Protein AF-A0A2D6N466-F1 (afdb_monomer_lite)

pLDDT: mean 76.4, std 23.7, range [24.64, 96.0]

Structure (mmCIF, N/CA/C/O backbone):
data_AF-A0A2D6N466-F1
#
_entry.id   AF-A0A2D6N466-F1
#
loop_
_atom_site.group_PDB
_atom_site.id
_atom_site.type_symbol
_atom_site.label_atom_id
_atom_site.label_alt_id
_atom_site.label_comp_id
_atom_site.label_asym_id
_atom_site.label_entity_id
_atom_site.label_seq_id
_atom_site.pdbx_PDB_ins_code
_atom_site.Cartn_x
_atom_site.Cartn_y
_atom_site.Cartn_z
_atom_site.occupancy
_atom_site.B_iso_or_equiv
_atom_site.auth_seq_id
_atom_site.auth_comp_id
_atom_site.auth_asym_id
_atom_site.auth_atom_id
_atom_site.pdbx_PDB_model_num
ATOM 1 N N . MET A 1 1 ? 21.812 -10.678 -9.352 1.00 29.28 1 MET A N 1
ATOM 2 C CA . MET A 1 1 ? 21.979 -9.261 -9.735 1.00 29.28 1 MET A CA 1
ATOM 3 C C . MET A 1 1 ? 20.889 -8.485 -9.014 1.00 29.28 1 MET A C 1
ATOM 5 O O . MET A 1 1 ? 19.744 -8.873 -9.203 1.00 29.28 1 MET A O 1
ATOM 9 N N . PRO A 1 2 ? 21.158 -7.505 -8.136 1.00 39.44 2 PRO A N 1
ATOM 10 C CA . PRO A 1 2 ? 20.070 -6.761 -7.530 1.00 39.44 2 PRO A CA 1
ATOM 11 C C . PRO A 1 2 ? 19.818 -5.517 -8.389 1.00 39.44 2 PRO A C 1
ATOM 13 O O . PRO A 1 2 ? 20.596 -4.565 -8.368 1.00 39.44 2 PRO A O 1
ATOM 16 N N . GLU A 1 3 ? 18.769 -5.577 -9.199 1.00 40.22 3 GLU A N 1
ATOM 17 C CA . GLU A 1 3 ? 18.315 -4.474 -10.043 1.00 40.22 3 GLU A CA 1
ATOM 18 C C . GLU A 1 3 ? 17.835 -3.337 -9.131 1.00 40.22 3 GLU A C 1
ATOM 20 O O . GLU A 1 3 ? 16.888 -3.490 -8.359 1.00 40.22 3 GLU A O 1
ATOM 25 N N . THR A 1 4 ? 18.552 -2.212 -9.134 1.00 36.50 4 THR A N 1
ATOM 26 C CA . THR A 1 4 ? 18.108 -0.991 -8.455 1.00 36.50 4 THR A CA 1
ATOM 27 C C . THR A 1 4 ? 17.296 -0.195 -9.462 1.00 36.50 4 THR A C 1
ATOM 29 O O . THR A 1 4 ? 17.849 0.344 -10.418 1.00 36.50 4 THR A O 1
ATOM 32 N N . ILE A 1 5 ? 15.987 -0.138 -9.247 1.00 42.47 5 ILE A N 1
ATOM 33 C CA . ILE A 1 5 ? 15.057 0.659 -10.040 1.00 42.47 5 ILE A CA 1
ATOM 34 C C . ILE A 1 5 ? 14.650 1.836 -9.162 1.00 42.47 5 ILE A C 1
ATOM 36 O O . ILE A 1 5 ? 14.109 1.645 -8.078 1.00 42.47 5 ILE A O 1
ATOM 40 N N . ALA A 1 6 ? 14.983 3.049 -9.602 1.00 41.06 6 ALA A N 1
ATOM 41 C CA . ALA A 1 6 ? 14.486 4.270 -8.988 1.00 41.06 6 ALA A CA 1
ATOM 42 C C . ALA A 1 6 ? 13.090 4.532 -9.561 1.00 41.06 6 ALA A C 1
ATOM 44 O O . ALA A 1 6 ? 12.952 4.800 -10.755 1.00 41.06 6 ALA A O 1
ATOM 45 N N . LEU A 1 7 ? 12.061 4.406 -8.727 1.00 39.38 7 LEU A N 1
ATOM 46 C CA . LEU A 1 7 ? 10.697 4.764 -9.101 1.00 39.38 7 LEU A CA 1
ATOM 47 C C . LEU A 1 7 ? 10.484 6.238 -8.727 1.00 39.38 7 LEU A C 1
ATOM 49 O O . LEU A 1 7 ? 10.650 6.580 -7.555 1.00 39.38 7 LEU A O 1
ATOM 53 N N . PRO A 1 8 ? 10.171 7.131 -9.684 1.00 35.09 8 PRO A N 1
ATOM 54 C CA . PRO A 1 8 ? 9.768 8.487 -9.345 1.00 35.09 8 PRO A CA 1
ATOM 55 C C . PRO A 1 8 ? 8.385 8.438 -8.685 1.00 35.09 8 PRO A C 1
ATOM 57 O O . PRO A 1 8 ? 7.417 8.002 -9.311 1.00 35.09 8 PRO A O 1
ATOM 60 N N . ALA A 1 9 ? 8.285 8.886 -7.432 1.00 37.41 9 ALA A N 1
ATOM 61 C CA . ALA A 1 9 ? 6.998 9.088 -6.777 1.00 37.41 9 ALA A CA 1
ATOM 62 C C . ALA A 1 9 ? 6.316 10.316 -7.406 1.00 37.41 9 ALA A C 1
ATOM 64 O O . ALA A 1 9 ? 6.652 11.462 -7.111 1.00 37.41 9 ALA A O 1
ATOM 65 N N . TYR A 1 10 ? 5.388 10.101 -8.337 1.00 31.28 10 TYR A N 1
ATOM 66 C CA . TYR A 1 10 ? 4.588 11.194 -8.884 1.00 31.28 10 TYR A CA 1
ATOM 67 C C . TYR A 1 10 ? 3.413 11.495 -7.949 1.00 31.28 10 TYR A C 1
ATOM 69 O O . TYR A 1 10 ? 2.422 10.774 -7.948 1.00 31.28 10 TYR A O 1
ATOM 77 N N . GLY A 1 11 ? 3.514 12.609 -7.218 1.00 37.03 11 GLY A N 1
ATOM 78 C CA . GLY A 1 11 ? 2.383 13.259 -6.548 1.00 37.03 11 GLY A CA 1
ATOM 79 C C . GLY A 1 11 ? 2.405 13.170 -5.024 1.00 37.03 11 GLY A C 1
ATOM 80 O O . GLY A 1 11 ? 1.845 12.253 -4.444 1.00 37.03 11 GLY A O 1
ATOM 81 N N . GLY A 1 12 ? 2.966 14.193 -4.379 1.00 34.19 12 GLY A N 1
ATOM 82 C CA . GLY A 1 12 ? 2.802 14.435 -2.946 1.00 34.19 12 GLY A CA 1
ATOM 83 C C . GLY A 1 12 ? 3.137 15.886 -2.617 1.00 34.19 12 GLY A C 1
ATOM 84 O O . GLY A 1 12 ? 4.276 16.315 -2.772 1.00 34.19 12 GLY A O 1
ATOM 85 N N . HIS A 1 13 ? 2.138 16.680 -2.228 1.00 31.39 13 HIS A N 1
ATOM 86 C CA . HIS A 1 13 ? 2.374 17.979 -1.596 1.00 31.39 13 HIS A CA 1
ATOM 87 C C . HIS A 1 13 ? 2.835 17.729 -0.155 1.00 31.39 13 HIS A C 1
ATOM 89 O O . HIS A 1 13 ? 2.037 17.285 0.664 1.00 31.39 13 HIS A O 1
ATOM 95 N N . CYS A 1 14 ? 4.095 18.036 0.161 1.00 32.53 14 CYS A N 1
ATOM 96 C CA . CYS A 1 14 ? 4.601 18.040 1.535 1.00 32.53 14 CYS A CA 1
ATOM 97 C C . CYS A 1 14 ? 4.685 19.484 2.060 1.00 32.53 14 CYS A C 1
ATOM 99 O O . CYS A 1 14 ? 5.199 20.380 1.385 1.00 32.53 14 CYS A O 1
ATOM 101 N N . HIS A 1 15 ? 4.133 19.724 3.252 1.00 24.64 15 HIS A N 1
ATOM 102 C CA . HIS A 1 15 ? 4.105 21.029 3.914 1.00 24.64 15 HIS A CA 1
ATOM 103 C C . HIS A 1 15 ? 5.325 21.171 4.846 1.00 24.64 15 HIS A C 1
ATOM 105 O O . HIS A 1 15 ? 5.524 20.310 5.702 1.00 24.64 15 HIS A O 1
ATOM 111 N N . PRO A 1 16 ? 6.142 22.239 4.755 1.00 36.47 16 PRO A N 1
ATOM 112 C CA . PRO A 1 16 ? 7.382 22.320 5.519 1.00 36.47 16 PRO A CA 1
ATOM 113 C C . PRO A 1 16 ? 7.164 22.982 6.888 1.00 36.47 16 PRO A C 1
ATOM 115 O O . PRO A 1 16 ? 6.913 24.186 6.971 1.00 36.47 16 PRO A O 1
ATOM 118 N N . THR A 1 17 ? 7.359 22.252 7.991 1.00 31.53 17 THR A N 1
ATOM 119 C CA . THR A 1 17 ? 7.524 22.869 9.321 1.00 31.53 17 THR A CA 1
ATOM 120 C C . THR A 1 17 ? 8.982 22.849 9.781 1.00 31.53 17 THR A C 1
ATOM 122 O O . THR A 1 17 ? 9.486 21.853 10.280 1.00 31.53 17 THR A O 1
ATOM 125 N N . ARG A 1 18 ? 9.617 24.018 9.600 1.00 29.19 18 ARG A N 1
ATOM 126 C CA . ARG A 1 18 ? 10.740 24.654 10.331 1.00 29.19 18 ARG A CA 1
ATOM 127 C C . ARG A 1 18 ? 11.806 23.783 11.020 1.00 29.19 18 ARG A C 1
ATOM 129 O O . ARG A 1 18 ? 11.564 23.201 12.068 1.00 29.19 18 ARG A O 1
ATOM 136 N N . GLY A 1 19 ? 13.064 24.018 10.619 1.00 26.66 19 GLY A N 1
ATOM 137 C CA . GLY A 1 19 ? 14.226 23.754 11.478 1.00 26.66 19 GLY A CA 1
ATOM 138 C C . GLY A 1 19 ? 15.605 23.964 10.845 1.00 26.66 19 GLY A C 1
ATOM 139 O O . GLY A 1 19 ? 16.367 23.020 10.763 1.00 26.66 19 GLY A O 1
ATOM 140 N N . ARG A 1 20 ? 15.912 25.191 10.392 1.00 35.62 20 ARG A N 1
ATOM 141 C CA . ARG A 1 20 ? 17.253 25.776 10.129 1.00 35.62 20 ARG A CA 1
ATOM 142 C C . ARG A 1 20 ? 18.410 24.783 9.838 1.00 35.62 20 ARG A C 1
ATOM 144 O O . ARG A 1 20 ? 19.103 24.369 10.762 1.00 35.62 20 ARG A O 1
ATOM 151 N N . ALA A 1 21 ? 18.730 24.563 8.559 1.00 29.00 21 ALA A N 1
ATOM 152 C CA . ALA A 1 21 ? 20.023 24.011 8.146 1.00 29.00 21 ALA A CA 1
ATOM 153 C C . ALA A 1 21 ? 20.546 24.642 6.837 1.00 29.00 21 ALA A C 1
ATOM 155 O O . ALA A 1 21 ? 19.782 25.001 5.948 1.00 29.00 21 ALA A O 1
ATOM 156 N N . SER A 1 22 ? 21.871 24.809 6.824 1.00 29.97 22 SER A N 1
ATOM 157 C CA . SER A 1 22 ? 22.833 25.167 5.766 1.00 29.97 22 SER A CA 1
ATOM 158 C C . SER A 1 22 ? 22.404 24.996 4.291 1.00 29.97 22 SER A C 1
ATOM 160 O O . SER A 1 22 ? 21.742 24.016 3.959 1.00 29.97 22 SER A O 1
ATOM 162 N N . PRO A 1 23 ? 22.856 25.873 3.367 1.00 36.78 23 PRO A N 1
ATOM 163 C CA . PRO A 1 23 ? 22.465 25.812 1.965 1.00 36.78 23 PRO A CA 1
ATOM 164 C C . PRO A 1 23 ? 23.191 24.685 1.213 1.00 36.78 23 PRO A C 1
ATOM 166 O O . PRO A 1 23 ? 24.375 24.439 1.430 1.00 36.78 23 PRO A O 1
ATOM 169 N N . SER A 1 24 ? 22.479 24.095 0.250 1.00 26.92 24 SER A N 1
ATOM 170 C CA . SER A 1 24 ? 22.954 23.228 -0.842 1.00 26.92 24 SER A CA 1
ATOM 171 C C . SER A 1 24 ? 23.168 21.736 -0.555 1.00 26.92 24 SER A C 1
ATOM 173 O O . SER A 1 24 ? 24.258 21.207 -0.701 1.00 26.92 24 SER A O 1
ATOM 175 N N . LEU A 1 25 ? 22.082 21.028 -0.258 1.00 28.05 25 LEU A N 1
ATOM 176 C CA . LEU A 1 25 ? 21.629 19.888 -1.067 1.00 28.05 25 LEU A CA 1
ATOM 177 C C . LEU A 1 25 ? 20.203 19.578 -0.602 1.00 28.05 25 LEU A C 1
ATOM 179 O O . LEU A 1 25 ? 19.990 19.152 0.528 1.00 28.05 25 LEU A O 1
ATOM 183 N N . TRP A 1 26 ? 19.220 19.886 -1.441 1.00 25.72 26 TRP A N 1
ATOM 184 C CA . TRP A 1 26 ? 17.826 19.562 -1.167 1.00 25.72 26 TRP A CA 1
ATOM 185 C C . TRP A 1 26 ? 17.699 18.039 -1.144 1.00 25.72 26 TRP A C 1
ATOM 187 O O . TRP A 1 26 ? 17.973 17.391 -2.157 1.00 25.72 26 TRP A O 1
ATOM 197 N N . LEU A 1 27 ? 17.351 17.474 0.015 1.00 32.09 27 LEU A N 1
ATOM 198 C CA . LEU A 1 27 ? 16.894 16.095 0.105 1.00 32.09 27 LEU A CA 1
ATOM 199 C C . LEU A 1 27 ? 15.686 16.001 -0.831 1.00 32.09 27 LEU A C 1
ATOM 201 O O . LEU A 1 27 ? 14.705 16.724 -0.681 1.00 32.09 27 LEU A O 1
ATOM 205 N N . VAL A 1 28 ? 15.829 15.220 -1.893 1.00 38.84 28 VAL A N 1
ATOM 206 C CA . VAL A 1 28 ? 14.735 14.934 -2.809 1.00 38.84 28 VAL A CA 1
ATOM 207 C C . VAL A 1 28 ? 13.901 13.848 -2.150 1.00 38.84 28 VAL A C 1
ATOM 209 O O . VAL A 1 28 ? 14.181 12.667 -2.328 1.00 38.84 28 VAL A O 1
ATOM 212 N N . ASP A 1 29 ? 12.869 14.255 -1.413 1.00 48.34 29 ASP A N 1
ATOM 213 C CA . ASP A 1 29 ? 11.881 13.368 -0.770 1.00 48.34 29 ASP A CA 1
ATOM 214 C C . ASP A 1 29 ? 11.093 12.498 -1.785 1.00 48.34 29 ASP A C 1
ATOM 216 O O . ASP A 1 29 ? 10.162 11.787 -1.439 1.00 48.34 29 ASP A O 1
ATOM 220 N N . THR A 1 30 ? 11.427 12.565 -3.080 1.00 59.56 30 THR A N 1
ATOM 221 C CA . THR A 1 30 ? 10.668 11.978 -4.199 1.00 59.56 30 THR A CA 1
ATOM 222 C C . THR A 1 30 ? 11.274 10.681 -4.752 1.00 59.56 30 THR A C 1
ATOM 224 O O . THR A 1 30 ? 10.743 10.116 -5.711 1.00 59.56 30 THR A O 1
ATOM 227 N N . PHE A 1 31 ? 12.396 10.203 -4.204 1.00 76.56 31 PHE A N 1
ATOM 228 C CA . PHE A 1 31 ? 13.040 8.975 -4.679 1.00 76.56 31 PHE A CA 1
ATOM 229 C C . PHE A 1 31 ? 13.119 7.914 -3.590 1.00 76.56 31 PHE A C 1
ATOM 231 O O . PHE A 1 31 ? 13.819 8.084 -2.595 1.00 76.56 31 PHE A O 1
ATOM 238 N N . TRP A 1 32 ? 12.509 6.760 -3.858 1.00 83.62 32 TRP A N 1
ATOM 239 C CA . TRP A 1 32 ? 12.723 5.555 -3.067 1.00 83.62 32 TRP A CA 1
ATOM 240 C C . TRP A 1 32 ? 13.860 4.740 -3.694 1.00 83.62 32 TRP A C 1
ATOM 242 O O . TRP A 1 32 ? 13.758 4.267 -4.829 1.00 83.62 32 TRP A O 1
ATOM 252 N N . THR A 1 33 ? 14.991 4.624 -2.994 1.00 86.56 33 THR A N 1
ATOM 253 C CA . THR A 1 33 ? 16.178 3.911 -3.492 1.00 86.56 33 THR A CA 1
ATOM 254 C C . THR A 1 33 ? 16.842 3.113 -2.377 1.00 86.56 33 THR A C 1
ATOM 256 O O . THR A 1 33 ? 16.763 3.468 -1.207 1.00 86.56 33 THR A O 1
ATOM 259 N N . ARG A 1 34 ? 17.568 2.048 -2.737 1.00 83.69 34 ARG A N 1
ATOM 260 C CA . ARG A 1 34 ? 18.353 1.268 -1.761 1.00 83.69 34 ARG A CA 1
ATOM 261 C C . ARG A 1 34 ? 19.633 1.974 -1.293 1.00 83.69 34 ARG A C 1
ATOM 263 O O . ARG A 1 34 ? 20.325 1.448 -0.427 1.00 83.69 34 ARG A O 1
ATOM 270 N N . GLY A 1 35 ? 19.993 3.102 -1.900 1.00 85.00 35 GLY A N 1
ATOM 271 C CA . GLY A 1 35 ? 21.206 3.841 -1.579 1.00 85.00 35 GLY A CA 1
ATOM 272 C C . GLY A 1 35 ? 21.719 4.678 -2.745 1.00 85.00 35 GLY A C 1
ATOM 273 O O . GLY A 1 35 ? 21.263 4.553 -3.883 1.00 85.00 35 GLY A O 1
ATOM 274 N N . PHE A 1 36 ? 22.718 5.504 -2.445 1.00 83.00 36 PHE A N 1
ATOM 275 C CA . PHE A 1 36 ? 23.326 6.440 -3.384 1.00 83.00 36 PHE A CA 1
ATOM 276 C C . PHE A 1 36 ? 24.764 6.039 -3.712 1.00 83.00 36 PHE A C 1
ATOM 278 O O . PHE A 1 36 ? 25.507 5.553 -2.859 1.00 83.00 36 PHE A O 1
ATOM 285 N N . THR A 1 37 ? 25.173 6.284 -4.954 1.00 80.06 37 THR A N 1
ATOM 286 C CA . THR A 1 37 ? 26.568 6.189 -5.389 1.00 80.06 37 THR A CA 1
ATOM 287 C C . THR A 1 37 ? 26.913 7.403 -6.238 1.00 80.06 37 THR A C 1
ATOM 289 O O . THR A 1 37 ? 26.069 7.914 -6.970 1.00 80.06 37 THR A O 1
ATOM 292 N N . SER A 1 38 ? 28.150 7.884 -6.126 1.00 81.94 38 SER A N 1
ATOM 293 C CA . SER A 1 38 ? 28.664 8.977 -6.957 1.00 81.94 38 SER A CA 1
ATOM 294 C C . SER A 1 38 ? 28.980 8.532 -8.385 1.00 81.94 38 SER A C 1
ATOM 296 O O . SER A 1 38 ? 29.156 9.372 -9.265 1.00 81.94 38 SER A O 1
ATOM 298 N N . ASN A 1 39 ? 29.072 7.220 -8.620 1.00 82.62 39 ASN A N 1
ATOM 299 C CA . ASN A 1 39 ? 29.393 6.676 -9.928 1.00 82.62 39 ASN A CA 1
ATOM 300 C C . ASN A 1 39 ? 28.162 6.702 -10.839 1.00 82.62 39 ASN A C 1
ATOM 302 O O . ASN A 1 39 ? 27.068 6.306 -10.438 1.00 82.62 39 ASN A O 1
ATOM 306 N N . SER A 1 40 ? 28.342 7.121 -12.088 1.00 78.12 40 SER A N 1
ATOM 307 C CA . SER A 1 40 ? 27.246 7.133 -13.059 1.00 78.12 40 SER A CA 1
ATOM 308 C C . SER A 1 40 ? 26.994 5.742 -13.661 1.00 78.12 40 SER A C 1
ATOM 310 O O . SER A 1 40 ? 27.892 4.899 -13.745 1.00 78.12 40 SER A O 1
ATOM 312 N N . ALA A 1 41 ? 25.772 5.503 -14.149 1.00 77.94 41 ALA A N 1
ATOM 313 C CA . ALA A 1 41 ? 25.412 4.251 -14.826 1.00 77.94 41 ALA A CA 1
ATOM 314 C C . ALA A 1 41 ? 26.321 3.956 -16.042 1.00 77.94 41 ALA A C 1
ATOM 316 O O . ALA A 1 41 ? 26.771 2.827 -16.230 1.00 77.94 41 ALA A O 1
ATOM 317 N N . GLY A 1 42 ? 26.702 4.989 -16.804 1.00 74.38 42 GLY A N 1
ATOM 318 C CA . GLY A 1 42 ? 27.607 4.848 -17.951 1.00 74.38 42 GLY A CA 1
ATOM 319 C C . GLY A 1 42 ? 29.027 4.409 -17.573 1.00 74.38 42 GLY A C 1
ATOM 320 O O . GLY A 1 42 ? 29.657 3.662 -18.315 1.00 74.38 42 GLY A O 1
ATOM 321 N N . GLN A 1 43 ? 29.518 4.793 -16.389 1.00 82.12 43 GLN A N 1
ATOM 322 C CA . GLN A 1 43 ? 30.822 4.353 -15.869 1.00 82.12 43 GLN A CA 1
ATOM 323 C C . GLN A 1 43 ? 30.809 2.905 -15.352 1.00 82.12 43 GLN A C 1
ATOM 325 O O . GLN A 1 43 ? 31.868 2.313 -15.162 1.00 82.12 43 GLN A O 1
ATOM 330 N N . THR A 1 44 ? 29.626 2.324 -15.134 1.00 77.50 44 THR A N 1
ATOM 331 C CA . THR A 1 44 ? 29.440 0.932 -14.680 1.00 77.50 44 THR A CA 1
ATOM 332 C C . THR A 1 44 ? 28.938 0.003 -15.782 1.00 77.50 44 THR A C 1
ATOM 334 O O . THR A 1 44 ? 28.593 -1.144 -15.506 1.00 77.50 44 THR A O 1
ATOM 337 N N . ASN A 1 45 ? 28.922 0.474 -17.034 1.00 80.81 45 ASN A N 1
ATOM 338 C CA . ASN A 1 45 ? 28.396 -0.256 -18.187 1.00 80.81 45 ASN A CA 1
ATOM 339 C C . ASN A 1 45 ? 26.929 -0.711 -18.011 1.00 80.81 45 ASN A C 1
ATOM 341 O O . ASN A 1 45 ? 26.515 -1.729 -18.567 1.00 80.81 45 ASN A O 1
ATOM 345 N N . LEU A 1 46 ? 26.147 0.039 -17.227 1.00 84.56 46 LEU A N 1
ATOM 346 C CA . LEU A 1 46 ? 24.710 -0.157 -17.071 1.00 84.56 46 LEU A CA 1
ATOM 347 C C . LEU A 1 46 ? 23.982 0.674 -18.128 1.00 84.56 46 LEU A C 1
ATOM 349 O O . LEU A 1 46 ? 23.989 1.905 -18.078 1.00 84.56 46 LEU A O 1
ATOM 353 N N . TRP A 1 47 ? 23.340 -0.011 -19.071 1.00 85.94 47 TRP A N 1
ATOM 354 C CA . TRP A 1 47 ? 22.595 0.606 -20.165 1.00 85.94 47 TRP A CA 1
ATOM 355 C C . TRP A 1 47 ? 21.110 0.241 -20.094 1.00 85.94 47 TRP A C 1
ATOM 357 O O . TRP A 1 47 ? 20.786 -0.895 -19.734 1.00 85.94 47 TRP A O 1
ATOM 367 N N . PRO A 1 48 ? 20.194 1.163 -20.448 1.00 88.38 48 PRO A N 1
ATOM 368 C CA . PRO A 1 48 ? 18.777 0.843 -20.558 1.00 88.38 48 PRO A CA 1
ATOM 369 C C . PRO A 1 48 ? 18.567 -0.274 -21.579 1.00 88.38 48 PRO A C 1
ATOM 371 O O . PRO A 1 48 ? 18.952 -0.144 -22.739 1.00 88.38 48 PRO A O 1
ATOM 374 N N . TRP A 1 49 ? 17.959 -1.373 -21.141 1.00 90.25 49 TRP A N 1
ATOM 375 C CA . TRP A 1 49 ? 17.742 -2.539 -21.996 1.00 90.25 49 TRP A CA 1
ATOM 376 C C . TRP A 1 49 ? 16.342 -2.571 -22.613 1.00 90.25 49 TRP A C 1
ATOM 378 O O . TRP A 1 49 ? 16.157 -3.000 -23.749 1.00 90.25 49 TRP A O 1
ATOM 388 N N . SER A 1 50 ? 15.321 -2.162 -21.861 1.00 93.88 50 SER A N 1
ATOM 389 C CA . SER A 1 50 ? 13.919 -2.270 -22.270 1.00 93.88 50 SER A CA 1
ATOM 390 C C . SER A 1 50 ? 13.054 -1.233 -21.561 1.00 93.88 50 SER A C 1
ATOM 392 O O . SER A 1 50 ? 13.441 -0.686 -20.530 1.00 93.88 50 SER A O 1
ATOM 394 N N . PHE A 1 51 ? 11.875 -0.974 -22.124 1.00 94.62 51 PHE A N 1
ATOM 395 C CA . PHE A 1 51 ? 10.879 -0.047 -21.594 1.00 94.62 51 PHE A CA 1
ATOM 396 C C . PHE A 1 51 ? 9.504 -0.711 -21.598 1.00 94.62 51 PHE A C 1
ATOM 398 O O . PHE A 1 51 ? 9.166 -1.420 -22.544 1.00 94.62 51 PHE A O 1
ATOM 405 N N . ASN A 1 52 ? 8.713 -0.448 -20.555 1.00 94.38 52 ASN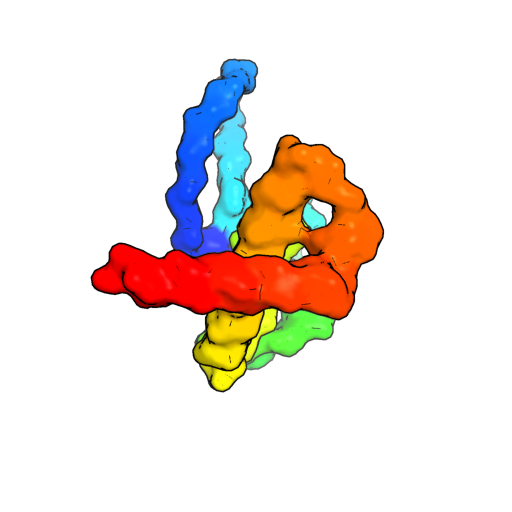 A N 1
ATOM 406 C CA . ASN A 1 52 ? 7.340 -0.933 -20.418 1.00 94.38 52 ASN A CA 1
ATOM 407 C C . ASN A 1 52 ? 7.208 -2.462 -20.550 1.00 94.38 52 ASN A C 1
ATOM 409 O O . ASN A 1 52 ? 6.291 -2.973 -21.191 1.00 94.38 52 ASN A O 1
ATOM 413 N N . VAL A 1 53 ? 8.146 -3.186 -19.939 1.00 96.00 53 VAL A N 1
ATOM 414 C CA . VAL A 1 53 ? 8.142 -4.649 -19.837 1.00 96.00 53 VAL A CA 1
ATOM 415 C C . VAL A 1 53 ? 7.961 -5.068 -18.375 1.00 96.00 53 VAL A C 1
ATOM 417 O O . VAL A 1 53 ? 8.290 -4.282 -17.486 1.00 96.00 53 VAL A O 1
ATOM 420 N N . PRO A 1 54 ? 7.457 -6.283 -18.102 1.00 95.69 54 PRO A N 1
ATOM 421 C CA . PRO A 1 54 ? 7.462 -6.846 -16.756 1.00 95.69 54 PRO A CA 1
ATOM 422 C C . PRO A 1 54 ? 8.874 -6.877 -16.162 1.00 95.69 54 PRO A C 1
ATOM 424 O O . PRO A 1 54 ? 9.813 -7.319 -16.826 1.00 95.69 54 PRO A O 1
ATOM 427 N N . ILE A 1 55 ? 9.009 -6.440 -14.911 1.00 95.12 55 ILE A N 1
ATOM 428 C CA . ILE A 1 55 ? 10.285 -6.393 -14.183 1.00 95.12 55 ILE A CA 1
ATOM 429 C C . ILE A 1 55 ? 10.143 -7.023 -12.796 1.00 95.12 55 ILE A C 1
ATOM 431 O O . ILE A 1 55 ? 9.059 -7.047 -12.211 1.00 95.12 55 ILE A O 1
ATOM 435 N N . GLY A 1 56 ? 11.260 -7.510 -12.256 1.00 94.88 56 GLY A N 1
ATOM 436 C CA . GLY A 1 56 ? 11.372 -7.871 -10.848 1.00 94.88 56 GLY A CA 1
ATOM 437 C C . GLY A 1 56 ? 12.032 -6.736 -10.070 1.00 94.88 56 GLY A C 1
ATOM 438 O O . GLY A 1 56 ? 13.228 -6.512 -10.218 1.00 94.88 56 GLY A O 1
ATOM 439 N N . CYS A 1 57 ? 11.288 -6.040 -9.212 1.00 91.00 57 CYS A N 1
ATOM 440 C CA . CYS A 1 57 ? 11.815 -4.962 -8.374 1.00 91.00 57 CYS A CA 1
ATOM 441 C C . CYS A 1 57 ? 11.695 -5.346 -6.898 1.00 91.00 57 CYS A C 1
ATOM 443 O O . CYS A 1 57 ? 10.609 -5.674 -6.433 1.00 91.00 57 CYS A O 1
ATOM 445 N N . ALA A 1 58 ? 12.810 -5.335 -6.160 1.00 88.88 58 ALA A N 1
ATOM 446 C CA . ALA A 1 58 ? 12.848 -5.688 -4.733 1.00 88.88 58 ALA A CA 1
ATOM 447 C C . ALA A 1 58 ? 12.192 -7.050 -4.388 1.00 88.88 58 ALA A C 1
ATOM 449 O O . ALA A 1 58 ? 11.634 -7.228 -3.311 1.00 88.88 58 ALA A O 1
ATOM 450 N N . GLY A 1 59 ? 12.271 -8.028 -5.300 1.00 91.19 59 GLY A N 1
ATOM 451 C CA . GLY A 1 59 ? 11.662 -9.354 -5.123 1.00 91.19 59 GLY A CA 1
ATOM 452 C C . GLY A 1 59 ? 10.173 -9.435 -5.482 1.00 91.19 59 GLY A C 1
ATOM 453 O O . GLY A 1 59 ? 9.580 -10.499 -5.327 1.00 91.19 59 GLY A O 1
ATOM 454 N N . VAL A 1 60 ? 9.582 -8.352 -5.994 1.00 93.94 60 VAL A N 1
ATOM 455 C CA . VAL A 1 60 ? 8.172 -8.262 -6.399 1.00 93.94 60 VAL A CA 1
ATOM 456 C C . VAL A 1 60 ? 8.065 -8.106 -7.917 1.00 93.94 60 VAL A C 1
ATOM 458 O O . VAL A 1 60 ? 8.881 -7.432 -8.546 1.00 93.94 60 VAL A O 1
ATOM 461 N N . LEU A 1 61 ? 7.055 -8.740 -8.517 1.00 94.75 61 LEU A N 1
ATOM 462 C CA . LEU A 1 61 ? 6.704 -8.546 -9.923 1.00 94.75 61 LEU A CA 1
ATOM 463 C C . LEU A 1 61 ? 5.990 -7.201 -10.093 1.00 94.75 61 LEU A C 1
ATOM 465 O O . LEU A 1 61 ? 4.952 -6.985 -9.473 1.00 94.75 61 LEU A O 1
ATOM 469 N N . VAL A 1 62 ? 6.509 -6.343 -10.968 1.00 95.50 62 VAL A N 1
ATOM 470 C CA . VAL A 1 62 ? 5.849 -5.094 -11.371 1.00 95.50 62 VAL A CA 1
ATOM 471 C C . VAL A 1 62 ? 5.508 -5.182 -12.847 1.00 95.50 62 VAL A C 1
ATOM 473 O O . VAL A 1 62 ? 6.384 -5.429 -13.684 1.00 95.50 62 VAL A O 1
ATOM 476 N N . LEU A 1 63 ? 4.229 -4.996 -13.168 1.00 95.94 63 LEU A N 1
ATOM 477 C CA . LEU A 1 63 ? 3.757 -4.966 -14.541 1.00 95.94 63 LEU A CA 1
ATOM 478 C C . LEU A 1 63 ? 3.587 -3.523 -15.032 1.00 95.94 63 LEU A C 1
ATOM 480 O O . LEU A 1 63 ? 3.252 -2.623 -14.259 1.00 95.94 63 LEU A O 1
ATOM 484 N N . PRO A 1 64 ? 3.763 -3.294 -16.342 1.00 95.75 64 PRO A N 1
ATOM 485 C CA . PRO A 1 64 ? 3.305 -2.080 -17.004 1.00 95.75 64 PRO A CA 1
ATOM 486 C C . PRO A 1 64 ? 1.876 -1.687 -16.605 1.00 95.75 64 PRO A C 1
ATOM 488 O O . PRO A 1 64 ? 0.933 -2.441 -16.846 1.00 95.75 64 PRO A O 1
ATOM 491 N N . GLY A 1 65 ? 1.720 -0.489 -16.039 1.00 94.38 65 GLY A N 1
ATOM 492 C CA . GLY A 1 65 ? 0.424 0.060 -15.630 1.00 94.38 65 GLY A CA 1
ATOM 493 C C . GLY A 1 65 ? 0.000 -0.252 -14.192 1.00 94.38 65 GLY A C 1
ATOM 494 O O . GLY A 1 65 ? -1.074 0.191 -13.793 1.00 94.38 65 GLY A O 1
ATOM 495 N N . ASP A 1 66 ? 0.808 -0.972 -13.411 1.00 95.44 66 ASP A N 1
ATOM 496 C CA . ASP A 1 66 ? 0.589 -1.083 -11.967 1.00 95.44 66 ASP A CA 1
ATOM 497 C C . ASP A 1 66 ? 0.835 0.257 -11.262 1.00 95.44 66 ASP A C 1
ATOM 499 O O . ASP A 1 66 ? 1.602 1.106 -11.725 1.00 95.44 66 ASP A O 1
ATOM 503 N N . ILE A 1 67 ? 0.154 0.452 -10.135 1.00 94.31 67 ILE A N 1
ATOM 504 C CA . ILE A 1 67 ? 0.227 1.678 -9.344 1.00 94.31 67 ILE A CA 1
ATOM 505 C C . ILE A 1 67 ? 1.309 1.493 -8.285 1.00 94.31 67 ILE A C 1
ATOM 507 O O . ILE A 1 67 ? 1.316 0.496 -7.566 1.00 94.31 67 ILE A O 1
ATOM 511 N N . ILE A 1 68 ? 2.210 2.464 -8.174 1.00 92.81 68 ILE A N 1
ATOM 512 C CA . ILE A 1 68 ? 3.228 2.505 -7.124 1.00 92.81 68 ILE A CA 1
ATOM 513 C C . ILE A 1 68 ? 2.817 3.573 -6.119 1.00 92.81 68 ILE A C 1
ATOM 515 O O . ILE A 1 68 ? 2.627 4.728 -6.498 1.00 92.81 68 ILE A O 1
ATOM 519 N N . ILE A 1 69 ? 2.692 3.184 -4.855 1.00 91.50 69 ILE A N 1
ATOM 520 C CA . ILE A 1 69 ? 2.459 4.097 -3.732 1.00 91.50 69 ILE A CA 1
ATOM 521 C C . ILE A 1 69 ? 3.704 4.030 -2.858 1.00 91.50 69 ILE A C 1
ATOM 523 O O . ILE A 1 69 ? 4.192 2.934 -2.588 1.00 91.50 69 ILE A O 1
ATOM 527 N N . ALA A 1 70 ? 4.246 5.176 -2.461 1.00 89.38 70 ALA A N 1
ATOM 528 C CA . ALA A 1 70 ? 5.417 5.222 -1.602 1.00 89.38 70 ALA A CA 1
ATOM 529 C C . ALA A 1 70 ? 5.319 6.368 -0.597 1.00 89.38 70 ALA A C 1
ATOM 531 O O . ALA A 1 70 ? 4.849 7.453 -0.944 1.00 89.38 70 ALA A O 1
ATOM 532 N N . ASP A 1 71 ? 5.793 6.103 0.611 1.00 88.12 71 ASP A N 1
ATOM 533 C CA . ASP A 1 71 ? 5.896 7.026 1.733 1.00 88.12 71 ASP A CA 1
ATOM 534 C C . ASP A 1 71 ? 7.254 6.853 2.445 1.00 88.12 71 ASP A C 1
ATOM 536 O O . ASP A 1 71 ? 8.202 6.265 1.901 1.00 88.12 71 ASP A O 1
ATOM 540 N N . ASP A 1 72 ? 7.353 7.402 3.655 1.00 88.25 72 ASP A N 1
ATOM 541 C CA . ASP A 1 72 ? 8.555 7.328 4.486 1.00 88.25 72 ASP A CA 1
ATOM 542 C C . ASP A 1 72 ? 8.834 5.907 5.012 1.00 88.25 72 ASP A C 1
ATOM 544 O O . ASP A 1 72 ? 9.987 5.582 5.310 1.00 88.25 72 ASP A O 1
ATOM 548 N N . ASP A 1 73 ? 7.815 5.044 5.090 1.00 88.31 73 ASP A N 1
ATOM 549 C CA . ASP A 1 73 ? 7.937 3.664 5.563 1.00 88.31 73 ASP A CA 1
ATOM 550 C C . ASP A 1 73 ? 8.346 2.710 4.434 1.00 88.31 73 ASP A C 1
ATOM 552 O O . ASP A 1 73 ? 9.086 1.741 4.649 1.00 88.31 73 ASP A O 1
ATOM 556 N N . GLY A 1 74 ? 7.869 2.953 3.212 1.00 87.38 74 GLY A N 1
ATOM 557 C CA . GLY A 1 74 ? 7.982 1.964 2.154 1.00 87.38 74 GLY A CA 1
ATOM 558 C C . GLY A 1 74 ? 7.483 2.391 0.785 1.00 87.38 74 GLY A C 1
ATOM 559 O O . GLY A 1 74 ? 6.849 3.420 0.601 1.00 87.38 74 GLY A O 1
ATOM 560 N N . ALA A 1 75 ? 7.735 1.525 -0.195 1.00 91.38 75 ALA A N 1
ATOM 561 C CA . ALA A 1 75 ? 7.057 1.550 -1.482 1.00 91.38 75 ALA A CA 1
ATOM 562 C C . ALA A 1 75 ? 6.304 0.233 -1.692 1.00 91.38 75 ALA A C 1
ATOM 564 O O . ALA A 1 75 ? 6.857 -0.852 -1.490 1.00 91.38 75 ALA A O 1
ATOM 565 N N . VAL A 1 76 ? 5.055 0.326 -2.136 1.00 93.31 76 VAL A N 1
ATOM 566 C CA . VAL A 1 76 ? 4.170 -0.808 -2.407 1.00 93.31 76 VAL A CA 1
ATOM 567 C C . VAL A 1 76 ? 3.683 -0.787 -3.852 1.00 93.31 76 VAL A C 1
ATOM 569 O O . VAL A 1 76 ? 3.470 0.266 -4.455 1.00 93.31 76 VAL A O 1
ATOM 572 N N . VAL A 1 77 ? 3.506 -1.983 -4.413 1.00 94.94 77 VAL A N 1
ATOM 573 C CA . VAL A 1 77 ? 3.001 -2.194 -5.773 1.00 94.94 77 VAL A CA 1
ATOM 574 C C . VAL A 1 77 ? 1.552 -2.646 -5.672 1.00 94.94 77 VAL A C 1
ATOM 576 O O . VAL A 1 77 ? 1.264 -3.691 -5.089 1.00 94.94 77 VAL A O 1
ATOM 579 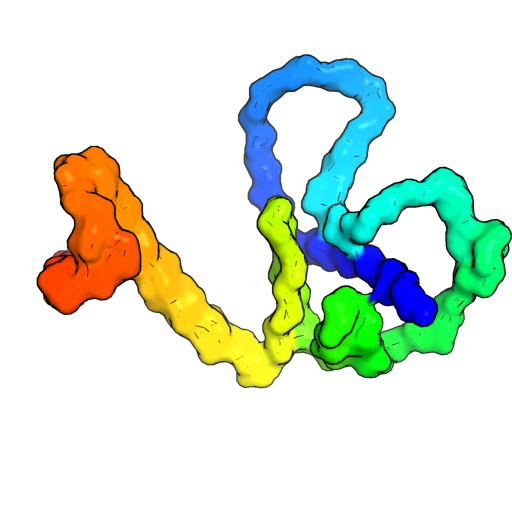N N . VAL A 1 78 ? 0.641 -1.880 -6.263 1.00 94.94 78 VAL A N 1
ATOM 580 C CA . VAL A 1 78 ? -0.783 -2.203 -6.336 1.00 94.94 78 VAL A CA 1
ATOM 581 C C . VAL A 1 78 ? -1.127 -2.584 -7.774 1.00 94.94 78 VAL A C 1
ATOM 583 O O . VAL A 1 78 ? -1.101 -1.725 -8.663 1.00 94.94 78 VAL A O 1
ATOM 586 N N . PRO A 1 79 ? -1.493 -3.854 -8.034 1.00 95.00 79 PRO A N 1
ATOM 587 C CA . PRO A 1 79 ? -1.945 -4.263 -9.352 1.00 95.00 79 PRO A CA 1
ATOM 588 C C . PRO A 1 79 ? -3.151 -3.438 -9.793 1.00 95.00 79 PRO A C 1
ATOM 590 O O . PRO A 1 79 ? -4.145 -3.352 -9.067 1.00 95.00 79 PRO A O 1
ATOM 593 N N . SER A 1 80 ? -3.106 -2.886 -11.005 1.00 93.50 80 SER A N 1
ATOM 594 C CA . SER A 1 80 ? -4.161 -1.989 -11.522 1.00 93.50 80 SER A CA 1
ATOM 595 C C . SER A 1 80 ? -5.577 -2.573 -11.408 1.00 93.50 80 SER A C 1
ATOM 597 O O . SER A 1 80 ? -6.527 -1.877 -11.058 1.00 93.50 80 SER A O 1
ATOM 599 N N . LYS A 1 81 ? -5.720 -3.885 -11.630 1.00 94.31 81 LYS A N 1
ATOM 600 C CA . LYS A 1 81 ? -6.998 -4.612 -11.527 1.00 94.31 81 LYS A CA 1
ATOM 601 C C . LYS A 1 81 ? -7.543 -4.713 -10.100 1.00 94.31 81 LYS A C 1
ATOM 603 O O . LYS A 1 81 ? -8.743 -4.900 -9.928 1.00 94.31 81 LYS A O 1
ATOM 608 N N . LEU A 1 82 ? -6.675 -4.642 -9.093 1.00 94.75 82 LEU A N 1
ATOM 609 C CA . LEU A 1 82 ? -7.043 -4.718 -7.679 1.00 94.75 82 LEU A CA 1
ATOM 610 C C . LEU A 1 82 ? -7.195 -3.338 -7.039 1.00 94.75 82 LEU A C 1
ATOM 612 O O . LEU A 1 82 ? -7.747 -3.254 -5.946 1.00 94.75 82 LEU A O 1
ATOM 616 N N . ALA A 1 83 ? -6.774 -2.269 -7.719 1.00 93.81 83 ALA A N 1
ATOM 617 C CA . ALA A 1 83 ? -6.796 -0.914 -7.183 1.00 93.81 83 ALA A CA 1
ATOM 618 C C . ALA A 1 83 ? -8.159 -0.489 -6.595 1.00 93.81 83 ALA A C 1
ATOM 620 O O . ALA A 1 83 ? -8.157 0.019 -5.477 1.00 93.81 83 ALA A O 1
ATOM 621 N N . PRO A 1 84 ? -9.326 -0.755 -7.227 1.00 94.50 84 PRO A N 1
ATOM 622 C CA . PRO A 1 84 ? -10.615 -0.377 -6.636 1.00 94.50 84 PRO A CA 1
ATOM 623 C C . PRO A 1 84 ? -10.924 -1.117 -5.331 1.00 94.50 84 PRO A C 1
ATOM 625 O O . PRO A 1 84 ? -11.501 -0.547 -4.409 1.00 94.50 84 PRO A O 1
ATOM 628 N N . LYS A 1 85 ? -10.529 -2.393 -5.246 1.00 95.62 85 LYS A N 1
ATOM 629 C CA . LYS A 1 85 ? -10.720 -3.207 -4.044 1.00 95.62 85 LYS A CA 1
ATOM 630 C C . LYS A 1 85 ? -9.815 -2.717 -2.915 1.00 95.62 85 LYS A C 1
ATOM 632 O O . LYS A 1 85 ? -10.294 -2.533 -1.804 1.00 95.62 85 LYS A O 1
ATOM 637 N N . VAL A 1 86 ? -8.540 -2.478 -3.222 1.00 95.50 86 VAL A N 1
ATOM 638 C CA . VAL A 1 86 ? -7.559 -1.962 -2.258 1.00 95.50 86 VAL A CA 1
ATOM 639 C C . VAL A 1 86 ? -7.978 -0.588 -1.750 1.00 95.50 86 VAL A C 1
ATOM 641 O O . VAL A 1 86 ? -7.947 -0.372 -0.549 1.00 95.50 86 VAL A O 1
ATOM 644 N N . ALA A 1 87 ? -8.432 0.310 -2.629 1.00 93.50 87 ALA A N 1
ATOM 645 C CA . ALA A 1 87 ? -8.917 1.627 -2.226 1.00 93.50 87 ALA A CA 1
ATOM 646 C C . ALA A 1 87 ? -10.089 1.520 -1.243 1.00 93.50 87 ALA A C 1
ATOM 648 O O . ALA A 1 87 ? -10.063 2.160 -0.201 1.00 93.50 87 ALA A O 1
ATOM 649 N N . LYS A 1 88 ? -11.075 0.660 -1.533 1.00 94.81 88 LYS A N 1
ATOM 650 C CA . LYS A 1 88 ? -12.210 0.434 -0.634 1.00 94.81 88 LYS A CA 1
ATOM 651 C C . LYS A 1 88 ? -11.767 -0.099 0.734 1.00 94.81 88 LYS A C 1
ATOM 653 O O . LYS A 1 88 ? -12.146 0.468 1.750 1.00 94.81 88 LYS A O 1
ATOM 658 N N . GLU A 1 89 ? -10.975 -1.172 0.754 1.00 94.50 89 GLU A N 1
ATOM 659 C CA . GLU A 1 89 ? -10.505 -1.782 2.007 1.00 94.50 89 GLU A CA 1
ATOM 660 C C . GLU A 1 89 ? -9.606 -0.824 2.805 1.00 94.50 89 GLU A C 1
ATOM 662 O O . GLU A 1 89 ? -9.690 -0.797 4.027 1.00 94.50 89 GLU A O 1
ATOM 667 N N . ALA A 1 90 ? -8.786 -0.007 2.135 1.00 93.56 90 ALA A N 1
ATOM 668 C CA . ALA A 1 90 ? -7.942 0.999 2.777 1.00 93.56 90 ALA A CA 1
ATOM 669 C C . ALA A 1 90 ? -8.758 2.156 3.371 1.00 93.56 90 ALA A C 1
ATOM 671 O O . ALA A 1 90 ? -8.454 2.596 4.473 1.00 93.56 90 ALA A O 1
ATOM 672 N N . THR A 1 91 ? -9.806 2.625 2.684 1.00 93.38 91 THR A N 1
ATOM 673 C CA . THR A 1 91 ? -10.717 3.646 3.228 1.00 93.38 91 THR A CA 1
ATOM 674 C C . THR A 1 91 ? -11.448 3.131 4.461 1.00 93.38 91 THR A C 1
ATOM 676 O O . THR A 1 91 ? -11.420 3.793 5.493 1.00 93.38 91 THR A O 1
ATOM 679 N N . GLU A 1 92 ? -12.016 1.922 4.393 1.00 90.69 92 GLU A N 1
ATOM 680 C CA . GLU A 1 92 ? -12.619 1.277 5.565 1.00 90.69 92 GLU A CA 1
ATOM 681 C C . GLU A 1 92 ? -11.593 1.154 6.702 1.00 90.69 92 GLU A C 1
ATOM 683 O O . GLU A 1 92 ? -11.949 1.347 7.862 1.00 90.69 92 GLU A O 1
ATOM 688 N N . HIS A 1 93 ? -10.321 0.874 6.372 1.00 91.19 93 HIS A N 1
ATOM 689 C CA . HIS A 1 93 ? -9.233 0.781 7.342 1.00 91.19 93 HIS A CA 1
ATOM 690 C C . HIS A 1 93 ? -8.935 2.115 8.046 1.00 91.19 93 HIS A C 1
ATOM 692 O O . HIS A 1 93 ? -8.852 2.165 9.270 1.00 91.19 93 HIS A O 1
ATOM 698 N N . GLU A 1 94 ? -8.792 3.197 7.284 1.00 92.12 94 GLU A N 1
ATOM 699 C CA . GLU A 1 94 ? -8.497 4.523 7.835 1.00 92.12 94 GLU A CA 1
ATOM 700 C C . GLU A 1 94 ? -9.615 4.999 8.774 1.00 92.12 94 GLU A C 1
ATOM 702 O O . GLU A 1 94 ? -9.336 5.522 9.850 1.00 92.12 94 GLU A O 1
ATOM 707 N N . GLU A 1 95 ? -10.881 4.758 8.420 1.00 91.31 95 GLU A N 1
ATOM 708 C CA . GLU A 1 95 ? -12.032 5.166 9.235 1.00 91.31 95 GLU A CA 1
ATOM 709 C C . GLU A 1 95 ? -12.024 4.521 10.632 1.00 91.31 95 GLU A C 1
ATOM 711 O O . GLU A 1 95 ? -12.231 5.202 11.644 1.00 91.31 95 GLU A O 1
ATOM 716 N N . TRP A 1 96 ? -11.778 3.206 10.726 1.00 88.00 96 TRP A N 1
ATOM 717 C CA . TRP A 1 96 ? -11.725 2.548 12.039 1.00 88.00 96 TRP A CA 1
ATOM 718 C C . TRP A 1 96 ? -10.436 2.882 12.800 1.00 88.00 96 TRP A C 1
ATOM 720 O O . TRP A 1 96 ? -10.460 2.929 14.0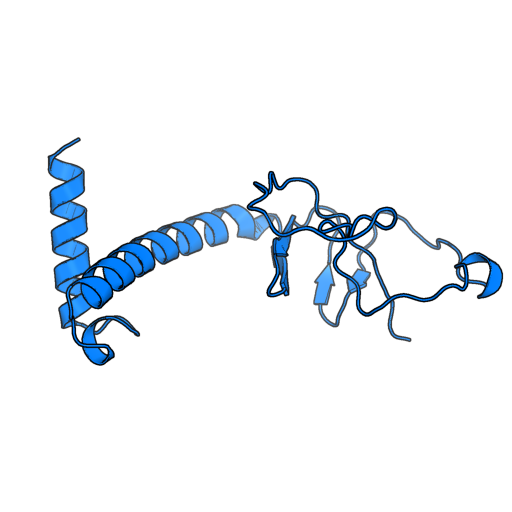37 1.00 88.00 96 TRP A O 1
ATOM 730 N N . GLU A 1 97 ? -9.321 3.151 12.111 1.00 91.00 97 GLU A N 1
ATOM 731 C CA . GLU A 1 97 ? -8.099 3.644 12.750 1.00 91.00 97 GLU A CA 1
ATOM 732 C C . GLU A 1 97 ? -8.287 5.046 13.331 1.00 91.00 97 GLU A C 1
ATOM 734 O O . GLU A 1 97 ? -7.860 5.292 14.461 1.00 91.00 97 GLU A O 1
ATOM 739 N N . GLU A 1 98 ? -8.970 5.951 12.629 1.00 92.31 98 GLU A N 1
ATOM 740 C CA . GLU A 1 98 ? -9.296 7.283 13.134 1.00 92.31 98 GLU A CA 1
ATOM 741 C C . GLU A 1 98 ? -10.172 7.198 14.389 1.00 92.31 98 GLU A C 1
ATOM 743 O O . GLU A 1 98 ? -9.854 7.812 15.415 1.00 92.31 98 GLU A O 1
ATOM 748 N N . PHE A 1 99 ? -11.216 6.364 14.362 1.00 91.31 99 PHE A N 1
ATOM 749 C CA . PHE A 1 99 ? -12.038 6.091 15.542 1.00 91.31 99 PHE A CA 1
ATOM 750 C C . PHE A 1 99 ? -11.195 5.569 16.714 1.00 91.31 99 PHE A C 1
ATOM 752 O O . PHE A 1 99 ? -11.286 6.075 17.839 1.00 91.31 99 PHE A O 1
ATOM 759 N N . SER A 1 100 ? -10.335 4.585 16.452 1.00 91.19 100 SER A N 1
ATOM 760 C CA . SER A 1 100 ? -9.468 3.983 17.469 1.00 91.19 100 SER A CA 1
ATOM 761 C C . SER A 1 100 ? -8.510 5.016 18.057 1.00 91.19 100 SER A C 1
ATOM 763 O O . SER A 1 100 ? -8.370 5.117 19.276 1.00 91.19 100 SER A O 1
ATOM 765 N N . ARG A 1 101 ? -7.908 5.853 17.208 1.00 92.62 101 ARG A N 1
ATOM 766 C CA . ARG A 1 101 ? -7.008 6.948 17.586 1.00 92.62 101 ARG A CA 1
ATOM 767 C C . ARG A 1 101 ? -7.708 7.948 18.508 1.00 92.62 101 ARG A C 1
ATOM 769 O O . ARG A 1 101 ? -7.157 8.292 19.554 1.00 92.62 101 ARG A O 1
ATOM 776 N N . LEU A 1 102 ? -8.934 8.357 18.178 1.00 92.19 102 LEU A N 1
ATOM 777 C CA . LEU A 1 102 ? -9.740 9.259 19.009 1.00 92.19 102 LEU A CA 1
ATOM 778 C C . LEU A 1 102 ? -10.065 8.646 20.376 1.00 92.19 102 LEU A C 1
ATOM 780 O O . LEU A 1 102 ? -9.928 9.308 21.407 1.00 92.19 102 LEU A O 1
ATOM 784 N N . ARG A 1 103 ? -10.453 7.368 20.414 1.00 91.44 103 ARG A N 1
ATOM 785 C CA . ARG A 1 103 ? -10.765 6.668 21.669 1.00 91.44 103 ARG A CA 1
ATOM 786 C C . ARG A 1 103 ? -9.544 6.483 22.559 1.00 91.44 103 ARG A C 1
ATOM 788 O O . ARG A 1 103 ? -9.643 6.665 23.773 1.00 91.44 103 ARG A O 1
ATOM 795 N N . LEU A 1 104 ? -8.386 6.187 21.976 1.00 92.19 104 LEU A N 1
ATOM 796 C CA . LEU A 1 104 ? -7.125 6.096 22.712 1.00 92.19 104 LEU A CA 1
ATOM 797 C C . LEU A 1 104 ? -6.710 7.456 23.291 1.00 92.19 104 LEU A C 1
ATOM 799 O O . LEU A 1 104 ? -6.313 7.525 24.453 1.00 92.19 104 LEU A O 1
ATOM 803 N N . GLN A 1 105 ? -6.878 8.552 22.542 1.00 92.00 105 GLN A N 1
ATOM 804 C CA . GLN A 1 105 ? -6.616 9.910 23.043 1.00 92.00 105 GLN A CA 1
ATOM 805 C C . GLN A 1 105 ? -7.526 10.305 24.218 1.00 92.00 105 GLN A C 1
ATOM 807 O O . GLN A 1 105 ? -7.106 11.056 25.095 1.00 92.00 105 GLN A O 1
ATOM 812 N N . GLN A 1 106 ? -8.748 9.770 24.274 1.00 92.88 106 GLN A N 1
ATOM 813 C CA . GLN A 1 106 ? -9.691 9.965 25.384 1.00 92.88 106 GLN A CA 1
ATOM 814 C C . GLN A 1 106 ? -9.374 9.105 26.624 1.00 92.88 106 GLN A C 1
ATOM 816 O O . GLN A 1 106 ? -10.127 9.133 27.596 1.00 92.88 106 GLN A O 1
ATOM 821 N N . GLY A 1 107 ? -8.275 8.342 26.615 1.00 92.06 107 GLY A N 1
ATOM 822 C CA . GLY A 1 107 ? -7.889 7.445 27.710 1.00 92.06 107 GLY A CA 1
ATOM 823 C C . GLY A 1 107 ? -8.504 6.046 27.620 1.00 92.06 107 GLY A C 1
ATOM 824 O O . GLY A 1 107 ? -8.546 5.327 28.618 1.00 92.06 107 GLY A O 1
ATOM 825 N N . GLY A 1 108 ? -8.992 5.650 26.442 1.00 89.00 108 GLY A N 1
ATOM 826 C CA . GLY A 1 108 ? -9.477 4.300 26.177 1.00 89.00 108 GLY A CA 1
ATOM 827 C C . GLY A 1 108 ? -8.391 3.229 26.345 1.00 89.00 108 GLY A C 1
ATOM 828 O O . GLY A 1 108 ? -7.206 3.471 26.122 1.00 89.00 108 GLY A O 1
ATOM 829 N N . ALA A 1 109 ? -8.794 2.015 26.728 1.00 90.81 109 ALA A N 1
ATOM 830 C CA . ALA A 1 109 ? -7.867 0.899 26.911 1.00 90.81 109 ALA A CA 1
ATOM 831 C C . ALA A 1 109 ? -7.285 0.410 25.570 1.00 90.81 109 ALA A C 1
ATOM 833 O O . ALA A 1 109 ? -8.037 0.102 24.645 1.00 90.81 109 ALA A O 1
ATOM 834 N N . LEU A 1 110 ? -5.956 0.255 25.490 1.00 90.38 110 LEU A N 1
ATOM 835 C CA . LEU A 1 110 ? -5.260 -0.174 24.267 1.00 90.38 110 LEU A CA 1
ATOM 836 C C . LEU A 1 110 ? -5.773 -1.518 23.731 1.00 90.38 110 LEU A C 1
ATOM 838 O O . LEU A 1 110 ? -6.068 -1.638 22.548 1.00 90.38 110 LEU A O 1
ATOM 842 N N . SER A 1 111 ? -5.966 -2.498 24.616 1.00 90.62 111 SER A N 1
ATOM 843 C CA . SER A 1 111 ? -6.456 -3.838 24.264 1.00 90.62 111 SER A CA 1
ATOM 844 C C . SER A 1 111 ? -7.871 -3.859 23.684 1.00 90.62 111 SER A C 1
ATOM 846 O O . SER A 1 111 ? -8.268 -4.864 23.101 1.00 90.62 111 SER A O 1
ATOM 848 N N . LYS A 1 112 ? -8.646 -2.784 23.871 1.00 90.62 112 LYS A N 1
ATOM 849 C CA . LYS A 1 112 ? -10.013 -2.674 23.356 1.00 90.62 112 LYS A CA 1
ATOM 850 C C . LYS A 1 112 ? -10.046 -2.113 21.934 1.00 90.62 112 LYS A C 1
ATOM 852 O O . LYS A 1 112 ? -10.869 -2.567 21.138 1.00 90.62 112 LYS A O 1
ATOM 857 N N . TYR A 1 113 ? -9.173 -1.148 21.638 1.00 90.25 113 TYR A N 1
ATOM 858 C CA . TYR A 1 113 ? -9.196 -0.380 20.389 1.00 90.25 113 TYR A CA 1
ATOM 859 C C . TYR A 1 113 ? -8.074 -0.748 19.402 1.00 90.25 113 TYR A C 1
ATOM 861 O O . TYR A 1 113 ? -8.157 -0.347 18.249 1.00 90.25 113 TYR A O 1
ATOM 869 N N . TYR A 1 114 ? -7.044 -1.512 19.798 1.00 87.00 114 TYR A N 1
ATOM 870 C CA . TYR A 1 114 ? -5.969 -1.915 18.881 1.00 87.00 114 TYR A CA 1
ATOM 871 C C . TYR A 1 114 ? -5.345 -3.287 19.237 1.00 87.00 114 TYR A C 1
ATOM 873 O O . TYR A 1 114 ? -4.573 -3.375 20.197 1.00 87.00 114 TYR A O 1
ATOM 881 N N . PRO A 1 115 ? -5.626 -4.369 18.475 1.00 84.94 115 PRO A N 1
ATOM 882 C CA . PRO A 1 115 ? -6.617 -4.470 17.396 1.00 84.94 115 PRO A CA 1
ATOM 883 C C . PRO A 1 115 ? -8.046 -4.285 17.921 1.00 84.94 115 PRO A C 1
ATOM 885 O O . PRO A 1 115 ? -8.311 -4.548 19.094 1.00 84.94 115 PRO A O 1
ATOM 888 N N . LEU A 1 116 ? -8.970 -3.850 17.062 1.00 86.00 116 LEU A N 1
ATOM 889 C CA . LEU A 1 116 ? -10.359 -3.607 17.455 1.00 86.00 116 LEU A CA 1
ATOM 890 C C . LEU A 1 116 ? -10.993 -4.887 18.027 1.00 86.00 116 LEU A C 1
ATOM 892 O O . LEU A 1 116 ? -11.201 -5.872 17.316 1.00 86.00 116 LEU A O 1
ATOM 896 N N . SER A 1 117 ? -11.285 -4.878 19.327 1.00 90.25 117 SER A N 1
ATOM 897 C CA . SER A 1 117 ? -12.023 -5.962 19.980 1.00 90.25 117 SER A CA 1
ATOM 898 C C . SER A 1 117 ? -13.483 -5.980 19.516 1.00 90.25 117 SER A C 1
ATOM 900 O O . SER A 1 117 ? -13.988 -4.986 18.999 1.00 90.25 117 SER A O 1
ATOM 902 N N . GLU A 1 118 ? -14.195 -7.082 19.758 1.00 89.12 118 GLU A N 1
ATOM 903 C CA . GLU A 1 118 ? -15.627 -7.201 19.437 1.00 89.12 118 GLU A CA 1
ATOM 904 C C . GLU A 1 118 ? -16.464 -6.063 20.056 1.00 89.12 118 GLU A C 1
ATOM 906 O O . GLU A 1 118 ? -17.353 -5.511 19.413 1.00 89.12 118 GLU A O 1
ATOM 911 N N . GLU A 1 119 ? -16.147 -5.656 21.290 1.00 88.00 119 GLU A N 1
ATOM 912 C CA . GLU A 1 119 ? -16.802 -4.520 21.947 1.00 88.00 119 GLU A CA 1
ATOM 913 C C . GLU A 1 119 ? -16.463 -3.185 21.270 1.00 88.00 119 GLU A C 1
ATOM 915 O O . GLU A 1 119 ? -17.350 -2.368 21.044 1.00 88.00 119 GLU A O 1
ATOM 920 N N . GLY A 1 120 ? -15.190 -2.967 20.921 1.00 87.44 120 GLY A N 1
ATOM 921 C CA . GLY A 1 120 ? -14.754 -1.760 20.213 1.00 87.44 120 GLY A CA 1
ATOM 922 C C . GLY A 1 120 ? -15.348 -1.650 18.806 1.00 87.44 120 GLY A C 1
ATOM 923 O O . GLY A 1 120 ? -15.662 -0.549 18.361 1.00 87.44 120 GLY A O 1
ATOM 924 N N . ARG A 1 121 ? -15.561 -2.785 18.128 1.00 89.00 121 ARG A N 1
ATOM 925 C CA . ARG A 1 121 ? -16.208 -2.839 16.812 1.00 89.00 121 ARG A CA 1
ATOM 926 C C . ARG A 1 121 ? -17.674 -2.421 16.875 1.00 89.00 121 ARG A C 1
ATOM 928 O O . ARG A 1 121 ? -18.095 -1.645 16.026 1.00 89.00 121 ARG A O 1
ATOM 935 N N . ARG A 1 122 ? -18.421 -2.847 17.898 1.00 90.38 122 ARG A N 1
ATOM 936 C CA . ARG A 1 122 ? -19.810 -2.396 18.107 1.00 90.38 122 ARG A CA 1
ATOM 937 C C . ARG A 1 122 ? -19.892 -0.889 18.316 1.00 90.38 122 ARG A C 1
ATOM 939 O O . ARG A 1 122 ? -20.709 -0.231 17.687 1.00 90.38 122 ARG A O 1
ATOM 946 N N . GLU A 1 123 ? -19.006 -0.332 19.140 1.00 89.50 123 GLU A N 1
ATOM 947 C CA . GLU A 1 123 ? -18.962 1.119 19.361 1.00 89.50 123 GLU A CA 1
ATOM 948 C C . GLU A 1 123 ? -18.590 1.894 18.088 1.00 89.50 123 GLU A C 1
ATOM 950 O O . GLU A 1 123 ? -19.119 2.981 17.853 1.00 89.50 123 GLU A O 1
ATOM 955 N N . TYR A 1 124 ? -17.693 1.344 17.264 1.00 89.50 124 TYR A N 1
ATOM 956 C CA . TYR A 1 124 ? -17.365 1.908 15.957 1.00 89.50 124 TYR A CA 1
ATOM 957 C C . TYR A 1 124 ? -18.584 1.894 15.022 1.00 89.50 124 TYR A C 1
ATOM 959 O O . TYR A 1 124 ? -18.937 2.941 14.482 1.00 89.50 124 TYR A O 1
ATOM 967 N N . GLU A 1 125 ? -19.275 0.759 14.891 1.00 89.88 125 GLU A N 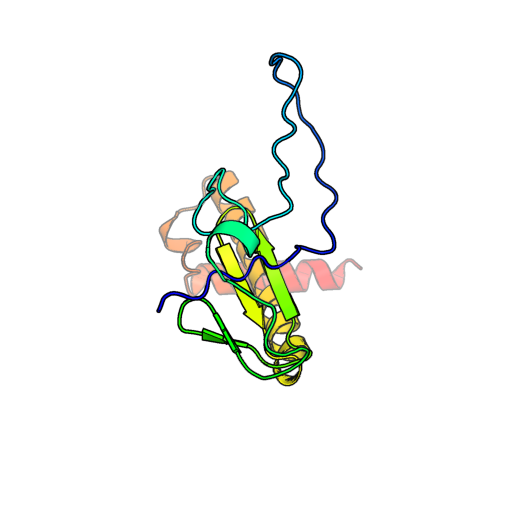1
ATOM 968 C CA . GLU A 1 125 ? -20.485 0.625 14.067 1.00 89.88 125 GLU A CA 1
ATOM 969 C C . GLU A 1 125 ? -21.598 1.586 14.516 1.00 89.88 125 GLU A C 1
ATOM 971 O O . GLU A 1 125 ? -22.206 2.261 13.685 1.00 89.88 125 GLU A O 1
ATOM 976 N N . GLU A 1 126 ? -21.819 1.720 15.827 1.00 91.38 126 GLU A N 1
ATOM 977 C CA . GLU A 1 126 ? -22.758 2.692 16.397 1.00 91.38 126 GLU A CA 1
ATOM 978 C C . GLU A 1 126 ? -22.357 4.140 16.075 1.00 91.38 126 GLU A C 1
ATOM 980 O O . GLU A 1 126 ? -23.210 4.963 15.725 1.00 91.38 126 GLU A O 1
ATOM 985 N N . SER A 1 127 ? -21.061 4.462 16.167 1.00 85.06 127 SER A N 1
ATOM 986 C CA . SER A 1 127 ? -20.549 5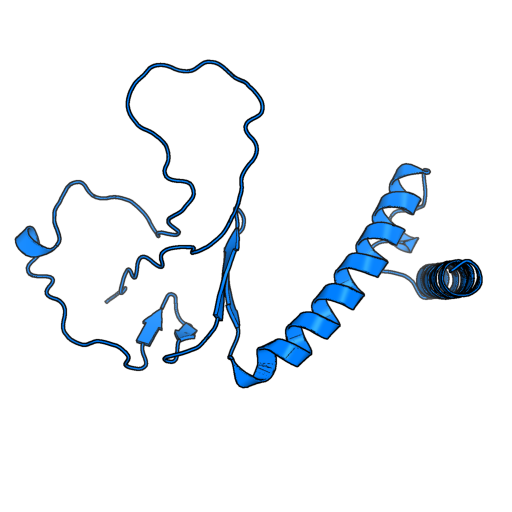.805 15.871 1.00 85.06 127 SER A CA 1
ATOM 987 C C . SER A 1 127 ? -20.677 6.175 14.395 1.00 85.06 127 SER A C 1
ATOM 989 O O . SER A 1 127 ? -21.048 7.307 14.090 1.00 85.06 127 SER A O 1
ATOM 991 N N . ARG A 1 128 ? -20.457 5.202 13.506 1.00 85.38 128 ARG A N 1
ATOM 992 C CA . ARG A 1 128 ? -20.570 5.353 12.058 1.00 85.38 128 ARG A CA 1
ATOM 993 C C . ARG A 1 128 ? -22.024 5.573 11.642 1.00 85.38 128 ARG A C 1
ATOM 995 O O . ARG A 1 128 ? -22.320 6.537 10.947 1.00 85.38 128 ARG A O 1
ATOM 1002 N N . ASN A 1 129 ? -22.953 4.768 12.165 1.00 84.19 129 ASN A N 1
ATOM 1003 C CA . ASN A 1 129 ? -24.387 4.951 11.909 1.00 84.19 129 ASN A CA 1
ATOM 1004 C C . ASN A 1 129 ? -24.890 6.313 12.440 1.00 84.19 129 ASN A C 1
ATOM 1006 O O . ASN A 1 129 ? -25.704 6.975 11.809 1.00 84.19 129 ASN A O 1
ATOM 1010 N N . SER A 1 130 ? -24.357 6.776 13.578 1.00 79.38 130 SER A N 1
ATOM 1011 C CA . SER A 1 130 ? -24.707 8.087 14.154 1.00 79.38 130 SER A CA 1
ATOM 1012 C C . SER A 1 130 ? -24.141 9.287 13.379 1.00 79.38 130 SER A C 1
ATOM 1014 O O . SER A 1 130 ? -24.569 10.420 13.621 1.00 79.38 130 SER A O 1
ATOM 1016 N N . GLN A 1 131 ? -23.129 9.069 12.536 1.00 69.19 131 GLN A N 1
ATOM 1017 C CA . GLN A 1 131 ? -22.571 10.072 11.627 1.00 69.19 131 GLN A CA 1
ATOM 1018 C C . GLN A 1 131 ? -23.383 10.126 10.329 1.00 69.19 131 GLN A C 1
ATOM 1020 O O . GLN A 1 131 ? -23.727 11.222 9.903 1.00 69.19 131 GLN A O 1
ATOM 1025 N N . GLU A 1 132 ? -23.782 8.970 9.786 1.00 63.44 132 GLU A N 1
ATOM 1026 C CA . GLU A 1 132 ? -24.650 8.875 8.599 1.00 63.44 132 GLU A CA 1
ATOM 1027 C C . GLU A 1 132 ? -26.032 9.526 8.807 1.00 63.44 132 GLU A C 1
ATOM 1029 O O . GLU A 1 132 ? -26.566 10.123 7.881 1.00 63.44 132 GLU A O 1
ATOM 1034 N N . ASP A 1 133 ? -26.595 9.482 10.020 1.00 61.41 133 ASP A N 1
ATOM 1035 C CA . ASP A 1 133 ? -27.895 10.104 10.337 1.00 61.41 133 ASP A CA 1
ATOM 1036 C C . ASP A 1 133 ? -27.851 11.646 10.465 1.00 61.41 133 ASP A C 1
ATOM 1038 O O . ASP A 1 133 ? -28.892 12.286 10.657 1.00 61.41 133 ASP A O 1
ATOM 1042 N N . LYS A 1 134 ? -26.660 12.259 10.445 1.00 50.91 134 LYS A N 1
ATOM 1043 C CA . LYS A 1 134 ? -26.473 13.710 10.648 1.00 50.91 134 LYS A CA 1
ATOM 1044 C C . LYS A 1 134 ? -26.162 14.492 9.373 1.00 50.91 134 LYS A C 1
ATOM 1046 O O . LYS A 1 134 ? -26.210 15.724 9.440 1.00 50.91 134 LYS A O 1
ATOM 1051 N N . ASP A 1 135 ? -25.878 13.801 8.275 1.00 43.53 135 ASP A N 1
ATOM 1052 C CA . ASP A 1 135 ? -25.637 14.367 6.941 1.00 43.53 135 ASP A CA 1
ATOM 1053 C C . ASP A 1 135 ? -26.904 14.314 6.065 1.00 43.53 135 ASP A C 1
ATOM 1055 O O . ASP A 1 135 ? -27.106 15.260 5.264 1.00 43.53 135 ASP A O 1
#

Secondary structure (DSSP, 8-state):
------EE--------------SS----TTEE-S---SS-GGGGT-----SSS-EEETTEEE-TT-EEEE-SS-EEEE-TTTHHHHHHHHHHHHHHHHHHHHHHHTT--HHHHTTB-HHHHHHHHHHHHHHHTT-

Sequence (135 aa):
MPETIALPAYGGHCHPTRGRASPSLWLVDTFWTRGFTSNSAGQTNLWPWSFNVPIGCAGVLVLPGDIIIADDDGAVVVPSKLAPKVAKEATEHEEWEEFSRL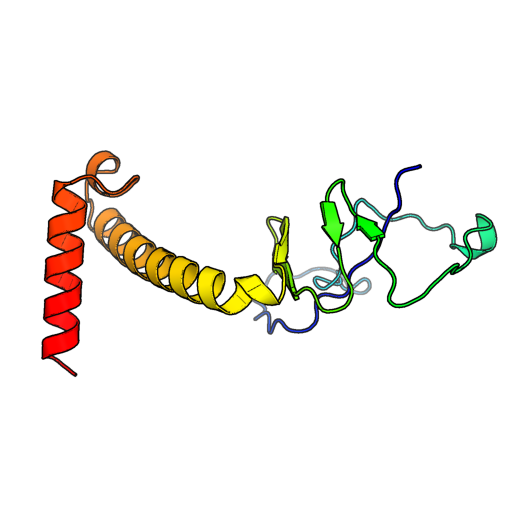RLQQGGALSKYYPLSEEGRREYEESRNSQEDKD

Radius of gyration: 21.5 Å; chains: 1; bounding box: 59×35×50 Å

Foldseek 3Di:
DQDWDWDFQPDDDDDDDDDDDDDDDDPPQGTDTPDDDPDDCVNVVNDDDDDQQWDQHPNDIAHRPWDWDDDPVGIDTHGPVCVVVCVVVVVVVVLLVVVLVVCVVVVHDCVCRVVPDPVNVVVSVVVVVVVVVVD